Protein AF-A0A7J9ITM1-F1 (afdb_monomer_lite)

Radius of gyration: 12.92 Å; chains: 1; bounding box: 30×20×39 Å

pLDDT: mean 87.23, std 15.26, range [43.72, 97.5]

Secondary structure (DSSP, 8-state):
--STHHHHHHHHHHHHHHHHHHHH-HHHHHHHHHHHHHHHHTTSS-HHHHHHHHHHHHHHHHHHHHHT--

Foldseek 3Di:
DPPLVVLLVVLLVCLLVCLLVCLVDVVSVVVSLVVQVVCVVVVSYDPVSSVSSVVSNVVSNVVVVVVVVD

Structure (mmCIF, N/CA/C/O backbone):
data_AF-A0A7J9ITM1-F1
#
_entry.id   AF-A0A7J9ITM1-F1
#
loop_
_atom_site.group_PDB
_atom_site.id
_atom_site.type_symbol
_atom_site.label_atom_id
_atom_site.label_alt_id
_atom_site.label_comp_id
_atom_site.label_asym_id
_atom_site.label_entity_id
_atom_site.label_seq_id
_atom_site.pdbx_PDB_ins_code
_atom_site.Cartn_x
_atom_site.Cartn_y
_atom_site.Cartn_z
_atom_site.occupancy
_atom_site.B_iso_or_equiv
_atom_site.auth_seq_id
_atom_site.auth_comp_id
_atom_site.auth_asym_id
_atom_site.auth_atom_id
_atom_site.pdbx_PDB_model_num
ATOM 1 N N . VAL A 1 1 ? 11.054 2.421 -20.019 1.00 46.47 1 VAL A N 1
ATOM 2 C CA . VAL A 1 1 ? 10.226 1.623 -19.087 1.00 46.47 1 VAL A CA 1
ATOM 3 C C . VAL A 1 1 ? 9.168 2.552 -18.514 1.00 46.47 1 VAL A C 1
ATOM 5 O O . VAL A 1 1 ? 9.529 3.515 -17.859 1.00 46.47 1 VAL A O 1
ATOM 8 N N . LEU A 1 2 ? 7.902 2.353 -18.890 1.00 49.53 2 LEU A N 1
ATOM 9 C CA . LEU A 1 2 ? 6.758 3.244 -18.607 1.00 49.53 2 LEU A CA 1
ATOM 10 C C . LEU A 1 2 ? 5.660 2.527 -17.787 1.00 49.53 2 LEU A C 1
ATOM 12 O O . LEU A 1 2 ? 4.558 3.040 -17.655 1.00 49.53 2 LEU A O 1
ATOM 16 N N . ALA A 1 3 ? 5.960 1.338 -17.249 1.00 51.94 3 ALA A N 1
ATOM 17 C CA . ALA A 1 3 ? 4.990 0.465 -16.582 1.00 51.94 3 ALA A CA 1
ATOM 18 C C . ALA A 1 3 ? 5.060 0.503 -15.040 1.00 51.94 3 ALA A C 1
ATOM 20 O O . ALA A 1 3 ? 4.045 0.272 -14.390 1.00 51.94 3 ALA A O 1
ATOM 21 N N . ASP A 1 4 ? 6.200 0.863 -14.440 1.00 56.22 4 ASP A N 1
ATOM 22 C CA . ASP A 1 4 ? 6.389 0.727 -12.982 1.00 56.22 4 ASP A CA 1
ATOM 23 C C . ASP A 1 4 ? 5.658 1.806 -12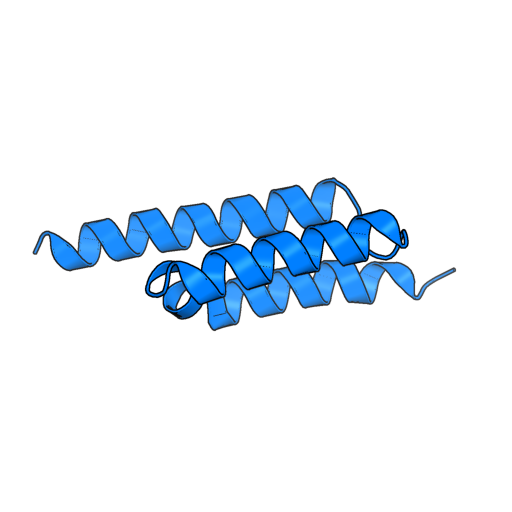.159 1.00 56.22 4 ASP A C 1
ATOM 25 O O . ASP A 1 4 ? 5.292 1.581 -11.009 1.00 56.22 4 ASP A O 1
ATOM 29 N N . GLY A 1 5 ? 5.322 2.952 -12.764 1.00 63.69 5 GLY A N 1
ATOM 30 C CA . GLY A 1 5 ? 4.552 4.007 -12.088 1.00 63.69 5 GLY A CA 1
ATOM 31 C C . GLY A 1 5 ? 3.088 3.639 -11.807 1.00 63.69 5 GLY A C 1
ATOM 32 O O . GLY A 1 5 ? 2.458 4.229 -10.927 1.00 63.69 5 GLY A O 1
ATOM 33 N N . HIS A 1 6 ? 2.535 2.652 -12.522 1.00 83.56 6 HIS A N 1
ATOM 34 C CA . HIS A 1 6 ? 1.141 2.237 -12.349 1.00 83.56 6 HIS A CA 1
ATOM 35 C C . HIS A 1 6 ? 0.924 1.514 -11.019 1.00 83.56 6 HIS A C 1
ATOM 37 O O . HIS A 1 6 ? -0.136 1.666 -10.416 1.00 83.56 6 HIS A O 1
ATOM 43 N N . VAL A 1 7 ? 1.921 0.759 -10.544 1.00 88.81 7 VAL A N 1
ATOM 44 C CA . VAL A 1 7 ? 1.834 0.041 -9.266 1.00 88.81 7 VAL A CA 1
ATOM 45 C C . VAL A 1 7 ? 1.873 1.026 -8.100 1.00 88.81 7 VAL A C 1
ATOM 47 O O . VAL A 1 7 ? 1.023 0.937 -7.213 1.00 88.81 7 VAL A O 1
ATOM 50 N N . SER A 1 8 ? 2.781 2.008 -8.136 1.00 90.88 8 SER A N 1
ATOM 51 C CA . SER A 1 8 ? 2.836 3.093 -7.147 1.00 90.88 8 SER A CA 1
ATOM 52 C C . SER A 1 8 ? 1.517 3.867 -7.089 1.00 90.88 8 SER A C 1
ATOM 54 O O . SER A 1 8 ? 0.929 4.008 -6.015 1.00 90.88 8 SER A O 1
ATOM 56 N N . TRP A 1 9 ? 0.982 4.276 -8.245 1.00 91.69 9 TRP A N 1
ATOM 57 C CA . TRP A 1 9 ? -0.323 4.938 -8.310 1.00 91.69 9 TRP A CA 1
ATOM 58 C C . TRP A 1 9 ? -1.462 4.050 -7.786 1.00 91.69 9 TRP A C 1
ATOM 60 O O . TRP A 1 9 ? -2.299 4.518 -7.014 1.00 91.69 9 TRP A O 1
ATOM 70 N N . ALA A 1 10 ? -1.490 2.766 -8.154 1.00 93.94 10 ALA A N 1
ATOM 71 C CA . ALA A 1 10 ? -2.526 1.834 -7.716 1.00 93.94 10 ALA A CA 1
ATOM 72 C C . ALA A 1 10 ? -2.501 1.620 -6.196 1.00 93.94 10 ALA A C 1
ATOM 74 O O . ALA A 1 10 ? -3.560 1.590 -5.572 1.00 93.94 10 ALA A O 1
ATOM 75 N N . CYS A 1 11 ? -1.317 1.529 -5.582 1.00 95.62 11 CYS A N 1
ATOM 76 C CA . CYS A 1 11 ? -1.185 1.413 -4.128 1.00 95.62 11 CYS A CA 1
ATOM 77 C C . CYS A 1 11 ? -1.719 2.660 -3.410 1.00 95.62 11 CYS A C 1
ATOM 79 O O . CYS A 1 11 ? -2.429 2.540 -2.406 1.00 95.62 11 CYS A O 1
ATOM 81 N N . GLU A 1 12 ? -1.438 3.853 -3.940 1.00 95.19 12 GLU A N 1
ATOM 82 C CA . GLU A 1 12 ? -1.978 5.099 -3.396 1.00 95.19 12 GLU A CA 1
ATOM 83 C C . GLU A 1 12 ? -3.496 5.192 -3.571 1.00 95.19 12 GLU A C 1
ATOM 85 O O . GLU A 1 12 ? -4.201 5.555 -2.630 1.00 95.19 12 GLU A O 1
ATOM 90 N N . ALA A 1 13 ? -4.012 4.864 -4.758 1.00 96.00 13 ALA A N 1
ATOM 91 C CA . ALA A 1 13 ? -5.442 4.884 -5.052 1.00 96.00 13 ALA A CA 1
ATOM 92 C C . ALA A 1 13 ? -6.208 3.897 -4.159 1.00 96.00 13 ALA A C 1
ATOM 94 O O . ALA A 1 13 ? -7.211 4.266 -3.548 1.00 96.00 13 ALA A O 1
ATOM 95 N N . PHE A 1 14 ? -5.688 2.677 -4.009 1.00 96.62 14 PHE A N 1
ATOM 96 C CA . PHE A 1 14 ? -6.244 1.667 -3.114 1.00 96.62 14 PHE A CA 1
ATOM 97 C C . PHE A 1 14 ? -6.230 2.136 -1.656 1.00 96.62 14 PHE A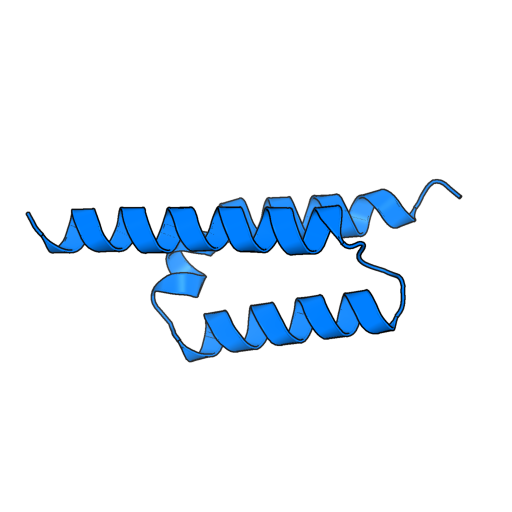 C 1
ATOM 99 O O . PHE A 1 14 ? -7.250 2.053 -0.975 1.00 96.62 14 PHE A O 1
ATOM 106 N N . SER A 1 15 ? -5.105 2.689 -1.184 1.00 96.56 15 SER A N 1
ATOM 107 C CA . SER A 1 15 ? -4.986 3.201 0.188 1.00 96.56 15 SER A CA 1
ATOM 108 C C . SER A 1 15 ? -5.935 4.372 0.457 1.00 96.56 15 SER A C 1
ATOM 110 O O . SER A 1 15 ? -6.436 4.487 1.569 1.00 96.56 15 SER A O 1
ATOM 112 N N . LYS A 1 16 ? -6.217 5.229 -0.536 1.00 95.81 16 LYS A N 1
ATOM 113 C CA . LYS A 1 16 ? -7.207 6.316 -0.408 1.00 95.81 16 LYS A CA 1
ATOM 114 C C . LYS A 1 16 ? -8.634 5.776 -0.322 1.00 95.81 16 LYS A C 1
ATOM 116 O O . LYS A 1 16 ? -9.401 6.247 0.508 1.00 95.81 16 LYS A O 1
ATOM 121 N N . LEU A 1 17 ? -8.982 4.802 -1.165 1.00 96.56 17 LEU A N 1
ATOM 122 C CA . LEU A 1 17 ? -10.340 4.261 -1.239 1.00 96.56 17 LEU A CA 1
ATOM 123 C C . LEU A 1 17 ? -10.680 3.364 -0.041 1.00 96.56 17 LEU A C 1
ATOM 125 O O . LEU A 1 17 ? -11.750 3.496 0.541 1.00 96.56 17 LEU A O 1
ATOM 129 N N . HIS A 1 18 ? -9.766 2.468 0.334 1.00 96.06 18 HIS A N 1
ATOM 130 C CA . HIS A 1 18 ? -9.989 1.461 1.377 1.00 96.06 18 HIS A CA 1
ATOM 131 C C . HIS A 1 18 ? -9.319 1.801 2.710 1.00 96.06 18 HIS A C 1
ATOM 133 O O . HIS A 1 18 ? -9.481 1.063 3.679 1.00 96.06 18 HIS A O 1
ATOM 139 N N . GLY A 1 19 ? -8.582 2.912 2.790 1.00 94.75 19 GLY A N 1
ATOM 140 C CA . GLY A 1 19 ? -7.899 3.369 4.002 1.00 94.75 19 GLY A CA 1
ATOM 141 C C . GLY A 1 19 ? -8.779 3.351 5.254 1.00 94.75 19 GLY A C 1
ATOM 142 O O . GLY A 1 19 ? -8.370 2.731 6.236 1.00 94.75 19 GLY A O 1
ATOM 143 N N . PRO A 1 20 ? -9.996 3.930 5.228 1.00 93.88 20 PRO A N 1
ATOM 144 C CA . PRO A 1 20 ? -10.907 3.915 6.374 1.00 93.88 20 PRO A CA 1
ATOM 145 C C . PRO A 1 20 ? -11.298 2.511 6.856 1.00 93.88 20 PRO A C 1
ATOM 147 O O . PRO A 1 20 ? -11.483 2.310 8.053 1.00 93.88 20 PRO A O 1
ATOM 150 N N . ASP A 1 21 ? -11.407 1.532 5.958 1.00 93.50 21 ASP A N 1
ATOM 151 C CA . ASP A 1 21 ? -11.756 0.150 6.315 1.00 93.50 21 ASP A CA 1
ATOM 152 C C . ASP A 1 21 ? -10.532 -0.637 6.788 1.00 93.50 21 ASP A C 1
ATOM 154 O O . ASP A 1 21 ? -10.609 -1.405 7.750 1.00 93.50 21 ASP A O 1
ATOM 158 N N . LEU A 1 22 ? -9.377 -0.390 6.164 1.00 95.06 22 LEU A N 1
ATOM 159 C CA . LEU A 1 22 ? -8.098 -0.963 6.568 1.00 95.06 22 LEU A CA 1
ATOM 160 C C . LEU A 1 22 ? -7.766 -0.586 8.012 1.00 95.06 22 LEU A C 1
ATOM 162 O O . LEU A 1 22 ? -7.387 -1.456 8.787 1.00 95.06 22 LEU A O 1
ATOM 166 N N . VAL A 1 23 ? -7.930 0.683 8.402 1.00 94.44 23 VAL A N 1
ATOM 167 C CA . VAL A 1 23 ? -7.557 1.149 9.751 1.00 94.44 23 VAL A CA 1
ATOM 168 C C . VAL A 1 23 ? -8.504 0.670 10.854 1.00 94.44 23 VAL A C 1
ATOM 170 O O . VAL A 1 23 ? -8.086 0.583 12.005 1.00 94.44 23 VAL A O 1
ATOM 173 N N . LYS A 1 24 ? -9.751 0.311 10.520 1.00 93.25 24 LYS A N 1
ATOM 174 C CA . LYS A 1 24 ? -10.720 -0.263 11.472 1.00 93.25 24 LYS A CA 1
ATOM 175 C C . LYS A 1 24 ? -10.415 -1.719 11.826 1.00 93.25 24 LYS A C 1
ATOM 177 O O . LYS A 1 24 ? -10.847 -2.194 12.872 1.00 93.25 24 LYS A O 1
ATOM 182 N N . SER A 1 25 ? -9.685 -2.435 10.967 1.00 94.75 25 SER A N 1
ATOM 183 C CA . SER A 1 25 ? -9.326 -3.839 11.167 1.00 94.75 25 SER A CA 1
ATOM 184 C C . SER A 1 25 ? -7.807 -4.002 11.276 1.00 94.75 25 SER A C 1
ATOM 186 O O . SER A 1 25 ? -7.112 -3.975 10.256 1.00 94.75 25 SER A O 1
ATOM 188 N N . PRO A 1 26 ? -7.260 -4.250 12.483 1.00 92.19 26 PRO A N 1
ATOM 189 C CA . PRO A 1 26 ? -5.819 -4.422 12.670 1.00 92.19 26 PRO A CA 1
ATOM 190 C C . PRO A 1 26 ? -5.209 -5.492 11.757 1.00 92.19 26 PRO A C 1
ATOM 192 O O . PRO A 1 26 ? -4.108 -5.309 11.242 1.00 92.19 26 PRO A O 1
ATOM 195 N N . ALA A 1 27 ? -5.928 -6.591 11.508 1.00 95.44 27 ALA A N 1
ATOM 196 C CA . ALA A 1 27 ? -5.461 -7.656 10.624 1.00 95.44 27 ALA A CA 1
ATOM 197 C C . ALA A 1 27 ? -5.290 -7.166 9.176 1.00 95.44 27 ALA A C 1
ATOM 199 O O . ALA A 1 27 ? -4.224 -7.354 8.591 1.00 95.44 27 ALA A O 1
ATOM 200 N N . LEU A 1 28 ? -6.298 -6.485 8.615 1.00 95.00 28 LEU A N 1
ATOM 201 C CA . LEU A 1 28 ? -6.236 -5.974 7.240 1.00 95.00 28 LEU A CA 1
ATOM 202 C C . LEU A 1 28 ? -5.175 -4.884 7.090 1.00 95.00 28 LEU A C 1
ATOM 204 O O . LEU A 1 28 ? -4.437 -4.878 6.104 1.00 95.00 28 LEU A O 1
ATOM 208 N N . PHE A 1 29 ? -5.047 -4.011 8.089 1.00 95.06 29 PHE A N 1
ATOM 209 C CA . PHE A 1 29 ? -4.005 -2.994 8.134 1.00 95.06 29 PHE A CA 1
ATOM 210 C C . PHE A 1 29 ? -2.598 -3.596 8.008 1.00 95.06 29 PHE A C 1
ATOM 212 O O . PHE A 1 29 ? -1.789 -3.154 7.186 1.00 95.06 29 PHE A O 1
ATOM 219 N N . TRP A 1 30 ? -2.307 -4.634 8.797 1.00 96.06 30 TRP A N 1
ATOM 220 C CA . TRP A 1 30 ? -1.014 -5.313 8.750 1.00 96.06 30 TRP A CA 1
ATOM 221 C C . TRP A 1 30 ? -0.821 -6.117 7.465 1.00 96.06 30 TRP A C 1
ATOM 223 O O . TRP A 1 30 ? 0.258 -6.045 6.877 1.00 96.06 30 TRP A O 1
ATOM 233 N N . CYS A 1 31 ? -1.853 -6.815 6.979 1.00 97.50 31 CYS A N 1
ATOM 234 C CA . CYS A 1 31 ? -1.805 -7.501 5.685 1.00 97.50 31 CYS A CA 1
ATOM 235 C C . CYS A 1 31 ? -1.453 -6.533 4.549 1.00 97.50 31 CYS A C 1
ATOM 237 O O . CYS A 1 31 ? -0.590 -6.843 3.728 1.00 97.50 31 CYS A O 1
ATOM 239 N N . TRP A 1 32 ? -2.059 -5.344 4.531 1.00 97.06 32 TRP A N 1
ATOM 240 C CA . TRP A 1 32 ? -1.773 -4.321 3.529 1.00 97.06 32 TRP A CA 1
ATOM 241 C C . TRP A 1 32 ? -0.335 -3.791 3.624 1.00 97.06 32 TRP A C 1
ATOM 243 O O . TRP A 1 32 ? 0.357 -3.683 2.612 1.00 97.06 32 TRP A O 1
ATOM 253 N N . ARG A 1 33 ? 0.173 -3.543 4.839 1.00 95.81 33 ARG A N 1
ATOM 254 C CA . ARG A 1 33 ? 1.580 -3.152 5.043 1.00 95.81 33 ARG A CA 1
ATOM 255 C C . ARG A 1 33 ? 2.566 -4.216 4.562 1.00 95.81 33 ARG A C 1
ATOM 257 O O . ARG A 1 33 ? 3.520 -3.886 3.862 1.00 95.81 33 ARG A O 1
ATOM 264 N N . LEU A 1 34 ? 2.330 -5.484 4.897 1.00 96.94 34 LEU A N 1
ATOM 265 C CA . LEU A 1 34 ? 3.170 -6.598 4.443 1.00 96.94 34 LEU A CA 1
ATOM 266 C C . LEU A 1 34 ? 3.118 -6.769 2.923 1.00 96.94 34 LEU A C 1
ATOM 268 O O . LEU A 1 34 ? 4.140 -7.053 2.299 1.00 96.94 34 LEU A O 1
ATOM 272 N N . PHE A 1 35 ? 1.949 -6.558 2.318 1.00 96.31 35 PHE A N 1
ATOM 273 C CA . PHE A 1 35 ? 1.797 -6.582 0.870 1.00 96.31 35 PHE A CA 1
ATOM 274 C C . PHE A 1 35 ? 2.643 -5.496 0.191 1.00 96.31 35 PHE A C 1
ATOM 276 O O . PHE A 1 35 ? 3.403 -5.812 -0.723 1.00 96.31 35 PHE A O 1
ATOM 283 N N . MET A 1 36 ? 2.608 -4.252 0.683 1.00 95.50 36 MET A N 1
ATOM 284 C CA . MET A 1 36 ? 3.457 -3.171 0.161 1.00 95.50 36 MET A CA 1
ATOM 285 C C . MET A 1 36 ? 4.958 -3.478 0.307 1.00 95.50 36 MET A C 1
ATOM 287 O O . MET A 1 36 ? 5.713 -3.269 -0.639 1.00 95.50 36 MET A O 1
ATOM 291 N N . ILE A 1 37 ? 5.392 -4.050 1.438 1.00 95.62 37 ILE A N 1
ATOM 292 C CA . ILE A 1 37 ? 6.785 -4.507 1.629 1.00 95.62 37 ILE A CA 1
ATOM 293 C C . ILE A 1 37 ? 7.153 -5.604 0.617 1.00 95.62 37 ILE A C 1
ATOM 295 O O . ILE A 1 37 ? 8.267 -5.641 0.099 1.00 95.62 37 ILE A O 1
ATOM 299 N N . LYS A 1 38 ? 6.226 -6.510 0.297 1.00 95.75 38 LYS A N 1
ATOM 300 C CA . LYS A 1 38 ? 6.473 -7.537 -0.719 1.00 95.75 38 LYS A CA 1
ATOM 301 C C . LYS A 1 38 ? 6.654 -6.921 -2.108 1.00 95.75 38 LYS A C 1
ATOM 303 O O . LYS A 1 38 ? 7.566 -7.328 -2.821 1.00 95.75 38 LYS A O 1
ATOM 308 N N . LEU A 1 39 ? 5.831 -5.940 -2.479 1.00 94.06 39 LEU A N 1
ATOM 309 C CA . LEU A 1 39 ? 5.977 -5.222 -3.751 1.00 94.06 39 LEU A CA 1
ATOM 310 C C . LEU A 1 39 ? 7.309 -4.470 -3.831 1.00 94.06 39 LEU A C 1
ATOM 312 O O . LEU A 1 39 ? 7.987 -4.548 -4.854 1.00 94.06 39 LEU A O 1
ATOM 316 N N . TRP A 1 40 ? 7.714 -3.830 -2.732 1.00 93.12 40 TRP A N 1
ATOM 317 C CA . TRP A 1 40 ? 9.029 -3.209 -2.599 1.00 93.12 40 TRP A CA 1
ATOM 318 C C . TRP A 1 40 ? 10.166 -4.183 -2.904 1.00 93.12 40 TRP A C 1
ATOM 320 O O . TRP A 1 40 ? 11.035 -3.905 -3.725 1.00 93.12 40 TRP A O 1
ATOM 330 N N . ASN A 1 41 ? 10.141 -5.357 -2.267 1.00 93.81 41 ASN A N 1
ATOM 331 C CA . ASN A 1 41 ? 11.191 -6.364 -2.421 1.00 93.81 41 ASN A CA 1
ATOM 332 C C . ASN A 1 41 ? 11.309 -6.887 -3.860 1.00 93.81 41 ASN A C 1
ATOM 334 O O . ASN A 1 41 ? 12.374 -7.354 -4.255 1.00 93.81 41 ASN A O 1
ATOM 338 N N . HIS A 1 42 ? 10.233 -6.808 -4.645 1.00 92.19 42 HIS A N 1
ATOM 339 C CA . HIS A 1 42 ? 10.231 -7.156 -6.065 1.00 92.19 42 HIS A CA 1
ATOM 340 C C . HIS A 1 42 ? 10.572 -5.977 -6.990 1.00 92.19 42 HIS A C 1
ATOM 342 O O . HIS A 1 42 ? 10.538 -6.143 -8.206 1.00 92.19 42 HIS A O 1
ATOM 348 N N . GLY A 1 43 ? 10.893 -4.799 -6.446 1.00 90.06 43 GLY A N 1
ATOM 349 C CA . GLY A 1 43 ? 11.171 -3.589 -7.223 1.00 90.06 43 GLY A CA 1
ATOM 350 C C . GLY A 1 43 ? 9.934 -2.981 -7.891 1.00 90.06 43 GLY A C 1
ATOM 351 O O . GLY A 1 43 ? 10.077 -2.137 -8.767 1.00 90.06 43 GLY A O 1
ATOM 352 N N . LEU A 1 44 ? 8.729 -3.406 -7.492 1.00 90.69 44 LEU A N 1
ATOM 353 C CA . LEU A 1 44 ? 7.457 -2.943 -8.060 1.00 90.69 44 LEU A CA 1
ATOM 354 C C . LEU A 1 44 ? 6.903 -1.705 -7.347 1.00 90.69 44 LEU A C 1
ATOM 356 O O . LEU A 1 44 ? 5.951 -1.100 -7.826 1.00 90.69 44 LEU A O 1
ATOM 360 N N . LEU A 1 45 ? 7.450 -1.363 -6.181 1.00 92.19 45 LEU A N 1
ATOM 361 C CA . LEU A 1 45 ? 7.029 -0.220 -5.381 1.00 92.19 45 LEU A CA 1
ATOM 362 C C . LEU A 1 45 ? 8.263 0.516 -4.860 1.00 92.19 45 LEU A C 1
ATOM 364 O O . LEU A 1 45 ? 9.200 -0.121 -4.384 1.00 92.19 45 LEU A O 1
ATOM 368 N N . ASP A 1 46 ? 8.251 1.844 -4.945 1.00 90.56 46 ASP A N 1
ATOM 369 C CA . ASP A 1 46 ? 9.354 2.719 -4.533 1.00 90.56 46 ASP A CA 1
ATOM 370 C C . ASP A 1 46 ? 9.104 3.429 -3.183 1.00 90.56 46 ASP A C 1
ATOM 372 O O . ASP A 1 46 ? 8.043 3.295 -2.561 1.00 90.56 46 ASP A O 1
ATOM 376 N N . ALA A 1 47 ? 10.119 4.160 -2.678 1.00 91.12 47 ALA A N 1
ATOM 377 C CA . ALA A 1 47 ? 10.121 4.688 -1.291 1.00 91.12 47 ALA A CA 1
ATOM 378 C C . ALA A 1 47 ? 9.155 5.829 -1.129 1.00 91.12 47 ALA A C 1
ATOM 380 O O . ALA A 1 47 ? 8.510 5.940 -0.083 1.00 91.12 47 ALA A O 1
ATOM 381 N N . GLY A 1 48 ? 9.026 6.632 -2.180 1.00 93.75 48 GLY A N 1
ATOM 382 C CA . GLY A 1 48 ? 8.024 7.673 -2.236 1.00 93.75 48 GLY A CA 1
ATOM 383 C C . GLY A 1 48 ? 6.639 7.059 -2.115 1.00 93.75 48 GLY A C 1
ATOM 384 O O . GLY A 1 48 ? 5.877 7.447 -1.232 1.00 93.75 48 GLY A O 1
ATOM 385 N N . ALA A 1 49 ? 6.346 6.038 -2.919 1.00 92.00 49 ALA A N 1
ATOM 386 C CA . ALA A 1 49 ? 5.037 5.396 -2.926 1.00 92.00 49 ALA A CA 1
ATOM 387 C C . ALA A 1 49 ? 4.684 4.721 -1.586 1.00 92.00 49 ALA A C 1
ATOM 389 O O . ALA A 1 49 ? 3.579 4.915 -1.069 1.00 92.00 49 ALA A O 1
ATOM 390 N N . MET A 1 50 ? 5.620 3.987 -0.967 1.00 94.06 50 MET A N 1
ATOM 391 C CA . MET A 1 50 ? 5.413 3.406 0.370 1.00 94.06 50 MET A CA 1
ATOM 392 C C . MET A 1 50 ? 5.154 4.474 1.439 1.00 94.06 50 MET A C 1
ATOM 394 O O . MET A 1 50 ? 4.269 4.308 2.290 1.00 94.06 50 MET A O 1
ATOM 398 N N . ASN A 1 51 ? 5.913 5.572 1.409 1.00 96.12 51 ASN A N 1
ATOM 399 C CA . ASN A 1 51 ? 5.736 6.678 2.342 1.00 96.12 51 ASN A CA 1
ATOM 400 C C . ASN A 1 51 ? 4.378 7.367 2.141 1.00 96.12 51 ASN A C 1
ATOM 402 O O . ASN A 1 51 ? 3.650 7.586 3.108 1.00 96.12 51 ASN A O 1
ATOM 406 N N . ASN A 1 52 ? 3.989 7.631 0.892 1.00 95.94 52 ASN A N 1
ATOM 407 C CA . ASN A 1 52 ? 2.700 8.236 0.556 1.00 95.94 52 ASN A CA 1
ATOM 408 C C . ASN A 1 52 ? 1.530 7.379 1.050 1.00 95.94 52 ASN A C 1
ATOM 410 O O . ASN A 1 52 ? 0.640 7.894 1.729 1.00 95.94 52 ASN A O 1
ATOM 414 N N . CYS A 1 53 ? 1.559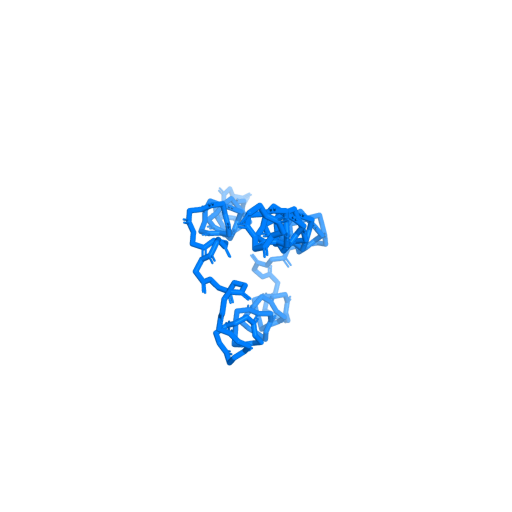 6.067 0.790 1.00 96.25 53 CYS A N 1
ATOM 415 C CA . CYS A 1 53 ? 0.552 5.133 1.302 1.00 96.25 53 CYS A CA 1
ATOM 416 C C . CYS A 1 53 ? 0.499 5.142 2.836 1.00 96.25 53 CYS A C 1
ATOM 418 O O . CYS A 1 53 ? -0.584 5.161 3.421 1.00 96.25 53 CYS A O 1
ATOM 420 N N . SER A 1 54 ? 1.656 5.195 3.501 1.00 95.25 54 SER A N 1
ATOM 421 C CA . SER A 1 54 ? 1.732 5.260 4.965 1.00 95.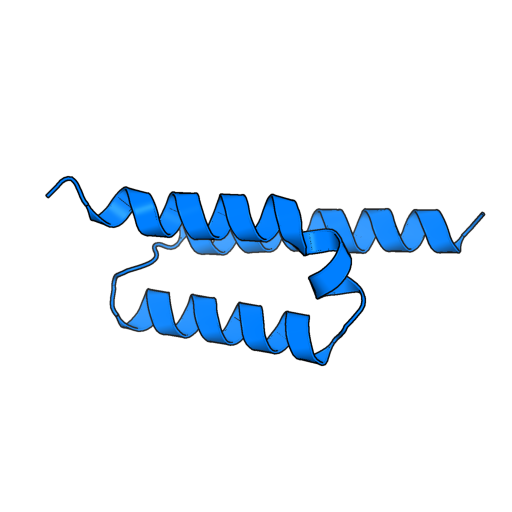25 54 SER A CA 1
ATOM 422 C C . SER A 1 54 ? 1.115 6.544 5.524 1.00 95.25 54 SER A C 1
ATOM 424 O O . SER A 1 54 ? 0.356 6.474 6.491 1.00 95.25 54 SER A O 1
ATOM 426 N N . MET A 1 55 ? 1.369 7.697 4.893 1.00 96.81 55 MET A N 1
ATOM 427 C CA . MET A 1 55 ? 0.744 8.966 5.277 1.00 96.81 55 MET A CA 1
ATOM 428 C C . MET A 1 55 ? -0.773 8.955 5.064 1.00 96.81 55 MET A C 1
ATOM 430 O O . MET A 1 55 ? -1.504 9.463 5.912 1.00 96.81 55 MET A O 1
ATOM 434 N N . ILE A 1 56 ? -1.260 8.375 3.960 1.00 96.06 56 ILE A N 1
ATOM 435 C CA . ILE A 1 56 ? -2.702 8.235 3.691 1.00 96.06 56 ILE A CA 1
ATOM 436 C C . ILE A 1 56 ? -3.369 7.434 4.812 1.00 96.06 56 ILE A C 1
ATOM 438 O O . ILE A 1 56 ? -4.336 7.894 5.410 1.00 96.06 56 ILE A O 1
ATOM 442 N N . LEU A 1 57 ? -2.807 6.275 5.159 1.00 95.31 57 LEU A N 1
ATOM 443 C CA . LEU A 1 57 ? -3.342 5.438 6.230 1.00 95.31 57 LEU A CA 1
ATOM 444 C C . LEU A 1 57 ? -3.292 6.128 7.599 1.00 95.31 57 LEU A C 1
ATOM 446 O O . LEU A 1 57 ? -4.223 5.982 8.385 1.00 95.31 57 LEU A O 1
ATOM 450 N N . GLN A 1 58 ? -2.231 6.886 7.891 1.00 95.00 58 GLN A N 1
ATOM 451 C CA . GLN A 1 58 ? -2.126 7.649 9.137 1.00 95.00 58 GLN A CA 1
ATOM 452 C C . GLN A 1 58 ? -3.213 8.727 9.235 1.00 95.00 58 GLN A C 1
ATOM 454 O O . GLN A 1 58 ? -3.799 8.906 10.301 1.00 95.00 58 GLN A O 1
ATOM 459 N N . ARG A 1 59 ? -3.529 9.414 8.129 1.00 94.94 59 ARG A N 1
ATOM 460 C CA . ARG A 1 59 ? -4.654 10.361 8.084 1.00 94.94 59 ARG A CA 1
ATOM 461 C C . ARG A 1 59 ? -5.975 9.660 8.392 1.00 94.94 59 ARG A C 1
ATOM 463 O O . ARG A 1 59 ? -6.679 10.111 9.286 1.00 94.94 59 ARG A O 1
ATOM 470 N N . CYS A 1 60 ? -6.236 8.508 7.771 1.00 93.62 60 CYS A N 1
ATOM 471 C CA . CYS A 1 60 ? -7.444 7.727 8.047 1.00 93.62 60 CYS A CA 1
ATOM 472 C C . CYS A 1 60 ? -7.542 7.269 9.516 1.00 93.62 60 CYS A C 1
ATOM 474 O O . CYS A 1 60 ? -8.639 7.228 10.068 1.00 93.62 60 CYS A O 1
ATOM 476 N N . GLN A 1 61 ? -6.420 6.932 10.169 1.00 90.69 61 GLN A N 1
ATOM 477 C CA . GLN A 1 61 ? -6.409 6.605 11.605 1.00 90.69 61 GLN A CA 1
ATOM 478 C C . GLN A 1 61 ? -6.796 7.806 12.470 1.00 90.69 61 GLN A C 1
ATOM 480 O O . GLN A 1 61 ? -7.592 7.663 13.398 1.00 90.69 61 GLN A O 1
ATOM 485 N N . ASN A 1 62 ? -6.250 8.982 12.159 1.00 89.50 62 ASN A N 1
ATOM 486 C CA . ASN A 1 62 ? -6.540 10.206 12.900 1.00 89.50 62 ASN A CA 1
ATOM 487 C C . ASN A 1 62 ? -8.007 10.633 12.722 1.00 89.50 62 ASN A C 1
ATOM 489 O O . ASN A 1 62 ? -8.672 10.949 13.704 1.00 89.50 62 ASN A O 1
ATOM 493 N N . GLU A 1 63 ? -8.535 10.558 11.497 1.00 84.81 63 GLU A N 1
ATOM 494 C CA . GLU A 1 63 ? -9.938 10.874 11.188 1.00 84.81 63 GLU A CA 1
ATOM 495 C C . GLU A 1 63 ? -10.919 9.900 11.864 1.00 84.81 63 GLU A C 1
ATOM 497 O O . GLU A 1 63 ? -11.943 10.315 12.406 1.00 84.81 63 GLU A O 1
ATOM 502 N N . GLY A 1 64 ? -10.600 8.600 11.895 1.00 68.38 64 GLY A N 1
ATOM 503 C CA . GLY A 1 64 ? -11.406 7.604 12.609 1.00 68.38 64 GLY A CA 1
ATOM 504 C C . GLY A 1 64 ? -11.417 7.803 14.131 1.00 68.38 64 GLY A C 1
ATOM 505 O O . GLY A 1 64 ? -12.412 7.497 14.784 1.00 68.38 64 GLY A O 1
ATOM 506 N N . SER A 1 65 ? -10.333 8.349 14.690 1.00 60.50 65 SER A N 1
ATOM 507 C CA . SER A 1 65 ? -10.224 8.709 16.109 1.00 60.50 65 SER A CA 1
ATOM 508 C C . SER A 1 65 ? -11.135 9.885 16.482 1.00 60.50 65 SER A C 1
ATOM 510 O O . SER A 1 65 ? -11.774 9.844 17.533 1.00 60.50 65 SER A O 1
ATOM 512 N N . ASP A 1 66 ? -11.228 10.912 15.630 1.00 58.81 66 ASP A N 1
ATOM 513 C CA . ASP A 1 66 ? -12.103 12.069 15.880 1.00 58.81 66 ASP A CA 1
ATOM 514 C C . ASP A 1 66 ? -13.591 11.703 15.783 1.00 58.81 66 ASP A C 1
ATOM 516 O O . ASP A 1 66 ? -14.397 12.170 16.587 1.00 58.81 66 ASP A O 1
ATOM 520 N N . ALA A 1 67 ? -13.955 10.790 14.877 1.00 55.09 67 ALA A N 1
ATOM 521 C CA . ALA A 1 67 ? -15.329 10.301 14.754 1.00 55.09 67 ALA A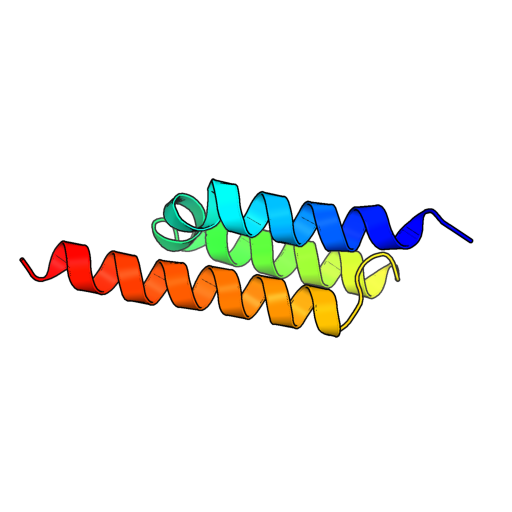 CA 1
ATOM 522 C C . ALA A 1 67 ? -15.806 9.478 15.969 1.00 55.09 67 ALA A C 1
ATOM 524 O O . ALA A 1 67 ? -17.003 9.426 16.231 1.00 55.09 67 ALA A O 1
ATOM 525 N N . MET A 1 68 ? -14.896 8.848 16.722 1.00 53.41 68 MET A N 1
ATOM 526 C CA . MET A 1 68 ? -15.235 8.072 17.927 1.00 53.41 68 MET A CA 1
ATOM 527 C C . MET A 1 68 ? -15.279 8.928 19.208 1.00 53.41 68 MET A C 1
ATOM 529 O O . MET A 1 68 ? -15.584 8.413 20.283 1.00 53.41 68 MET A O 1
ATOM 533 N N . LYS A 1 69 ? -14.950 10.223 19.111 1.00 49.25 69 LYS A N 1
ATOM 534 C CA . LYS A 1 69 ? -14.894 11.166 20.240 1.00 49.25 69 LYS A CA 1
ATOM 535 C C . LYS A 1 69 ? -16.100 12.112 20.350 1.00 49.25 69 LYS A C 1
ATOM 537 O O . LYS A 1 69 ? -16.117 12.899 21.295 1.00 49.25 69 LYS A O 1
ATOM 542 N N . SER A 1 70 ? -17.057 12.060 19.417 1.00 43.72 70 SER A N 1
ATOM 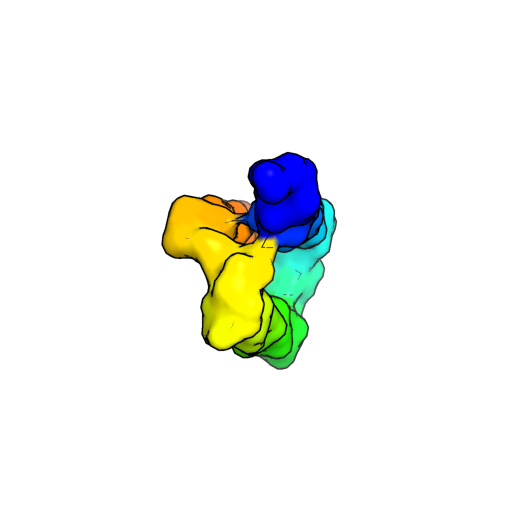543 C CA . SER A 1 70 ? -18.310 12.843 19.458 1.00 43.72 70 SER A CA 1
ATOM 544 C C . SER A 1 70 ? -19.487 12.041 19.993 1.00 43.72 70 SER A C 1
ATOM 546 O O . SER A 1 70 ? -19.563 10.833 19.678 1.00 43.72 70 SER A O 1
#

Organism: NCBI:txid34283

Sequence (70 aa):
VLADGHVSWACEAFSKLHGPDLVKSPALFWCWRLFMIKLWNHGLLDAGAMNNCSMILQRCQNEGSDAMKS

InterPro domains:
  IPR019135 Polycomb protein, VEFS-Box [PF09733] (1-50)